Protein AF-A0A2J5N7N0-F1 (afdb_monomer_lite)

Sequence (87 aa):
IGLFFVGFCLNIGWPAFTAYGMAVSDSKTYPIASSIINSGGNLGGFVAPMAAGFLLDQTGSFNSVFTYFGICAAIGLVVILFLDEPQ

InterPro domains:
  IPR011701 Major facilitator superfamily [PF07690] (2-86)
  IPR020846 Major facilitator superfamily domain [PS50850] (1-87)
  IPR036259 MFS transporter superfamily [G3DSA:1.20.1250.20] (1-87)
  IPR036259 MFS transporter superfamily [SSF103473] (1-83)

Secondary structure (DSSP, 8-state):
-HHHHHHHHHHHHHHHHHHHHHHSS-TTTHHHHHHHHHHHHHHHHHHHHHHHHHHHHHH--HHHHHHHHHHHHHHHHHHHHT-PPP-

Organism: NCBI:txid1134687

Foldseek 3Di:
DVVVVVVVCCVVVVVVVLVLQQVPDDPVCNVVSNVVVVVVVVVCVVVLVVVLVVQCVVPVDCVSSVVVVVVVVVVVVVVVVVDDRDD

pLDDT: mean 83.47, std 6.78, range [52.44, 91.06]

Radius of gyration: 15.57 Å; chains: 1; bounding box: 36×23×38 Å

Structure (mmCIF, N/CA/C/O backbone):
data_AF-A0A2J5N7N0-F1
#
_entry.id   AF-A0A2J5N7N0-F1
#
loop_
_atom_site.group_PDB
_atom_site.id
_atom_site.type_symbol
_atom_site.label_atom_id
_atom_site.label_alt_id
_atom_site.label_comp_id
_atom_site.label_asym_id
_atom_site.label_entity_id
_atom_site.label_seq_id
_atom_site.pdbx_PDB_ins_code
_atom_site.Cartn_x
_atom_site.Cartn_y
_atom_site.Cartn_z
_atom_site.occupancy
_atom_site.B_iso_or_equiv
_atom_site.auth_seq_id
_atom_site.auth_comp_id
_atom_site.auth_asym_id
_atom_site.auth_atom_id
_atom_site.pdbx_PDB_model_num
ATOM 1 N N . ILE A 1 1 ? 0.268 -11.253 15.429 1.00 72.88 1 ILE A N 1
ATOM 2 C CA . ILE A 1 1 ? 0.578 -12.061 14.222 1.00 72.88 1 ILE A CA 1
ATOM 3 C C . ILE A 1 1 ? 0.202 -11.340 12.923 1.00 72.88 1 ILE A C 1
ATOM 5 O O . ILE A 1 1 ? 1.088 -11.149 12.107 1.00 72.88 1 ILE A O 1
ATOM 9 N N . GLY A 1 2 ? -1.043 -10.873 12.737 1.00 76.56 2 GLY A N 1
ATOM 10 C CA . GLY A 1 2 ? -1.474 -10.263 11.463 1.00 76.56 2 GLY A CA 1
ATOM 11 C C . GLY A 1 2 ? -0.635 -9.057 11.025 1.00 76.56 2 GLY A C 1
ATOM 12 O O . GLY A 1 2 ? -0.097 -9.051 9.926 1.00 76.56 2 GLY A O 1
ATOM 13 N N . LEU A 1 3 ? -0.413 -8.089 11.921 1.00 80.69 3 LEU A N 1
ATOM 14 C CA . LEU A 1 3 ? 0.421 -6.909 11.639 1.00 80.69 3 LEU A CA 1
ATOM 15 C C . LEU A 1 3 ? 1.893 -7.246 11.338 1.00 80.69 3 LEU A C 1
ATOM 17 O O . LEU A 1 3 ? 2.533 -6.543 10.565 1.00 80.69 3 LEU A O 1
ATOM 21 N N . PHE A 1 4 ? 2.420 -8.336 11.908 1.00 86.31 4 PHE A N 1
ATOM 22 C CA . PHE A 1 4 ? 3.779 -8.803 11.615 1.00 86.31 4 PHE A CA 1
ATOM 23 C C . PHE A 1 4 ? 3.890 -9.288 10.165 1.00 86.31 4 PHE A C 1
ATOM 25 O O . PHE A 1 4 ? 4.791 -8.868 9.447 1.00 86.31 4 PHE A O 1
ATOM 32 N N . PHE A 1 5 ? 2.933 -10.107 9.714 1.00 85.06 5 PHE A N 1
ATOM 33 C CA . PHE A 1 5 ? 2.877 -10.555 8.322 1.00 85.06 5 PHE A CA 1
ATOM 34 C C . PHE A 1 5 ? 2.658 -9.393 7.354 1.00 85.06 5 PHE A C 1
ATOM 36 O O . PHE A 1 5 ? 3.307 -9.351 6.317 1.00 85.06 5 PHE A O 1
ATOM 43 N N . VAL A 1 6 ? 1.817 -8.416 7.706 1.00 85.12 6 VAL A N 1
ATOM 44 C CA . VAL A 1 6 ? 1.639 -7.198 6.898 1.00 85.12 6 VAL A CA 1
ATOM 45 C C . VAL A 1 6 ? 2.964 -6.445 6.751 1.00 85.12 6 VAL A C 1
ATOM 47 O O . VAL A 1 6 ? 3.357 -6.124 5.633 1.00 85.12 6 VAL A O 1
ATOM 50 N N . GLY A 1 7 ? 3.690 -6.217 7.849 1.00 84.62 7 GLY A N 1
ATOM 51 C CA . GLY A 1 7 ? 4.995 -5.552 7.809 1.00 84.62 7 GLY A CA 1
ATOM 52 C C . GLY A 1 7 ? 6.037 -6.317 6.987 1.00 84.62 7 GLY A C 1
ATOM 53 O O . GLY A 1 7 ? 6.783 -5.709 6.220 1.00 84.62 7 GLY A O 1
ATOM 54 N N . PHE A 1 8 ? 6.060 -7.645 7.098 1.00 89.06 8 PHE A N 1
ATOM 55 C CA . PHE A 1 8 ? 6.934 -8.510 6.305 1.00 89.06 8 PHE A CA 1
ATOM 56 C C . PHE A 1 8 ? 6.599 -8.451 4.805 1.00 89.06 8 PHE A C 1
ATOM 58 O O . PHE A 1 8 ? 7.477 -8.176 3.989 1.00 89.06 8 PHE A O 1
ATOM 65 N N . CYS A 1 9 ? 5.325 -8.628 4.440 1.00 86.19 9 CYS A N 1
ATOM 66 C CA . CYS A 1 9 ? 4.871 -8.577 3.051 1.00 86.19 9 CYS A CA 1
ATOM 67 C C . CYS A 1 9 ? 5.104 -7.201 2.416 1.00 86.19 9 CYS A C 1
ATOM 69 O O . CYS A 1 9 ? 5.507 -7.135 1.259 1.00 86.19 9 CYS A O 1
ATOM 71 N N . LEU A 1 10 ? 4.910 -6.105 3.159 1.00 84.94 10 LEU A N 1
ATOM 72 C CA . LEU A 1 10 ? 5.191 -4.751 2.670 1.00 84.94 10 LEU A CA 1
ATOM 73 C C . LEU A 1 10 ? 6.682 -4.534 2.386 1.00 84.94 10 LEU A C 1
ATOM 75 O O . LEU A 1 10 ? 7.024 -3.948 1.360 1.00 84.94 10 LEU A O 1
ATOM 79 N N . ASN A 1 11 ? 7.565 -5.039 3.254 1.00 86.31 11 ASN A N 1
ATOM 80 C CA . ASN A 1 11 ? 9.012 -4.926 3.056 1.00 86.31 11 ASN A CA 1
ATOM 81 C C . ASN A 1 11 ? 9.517 -5.715 1.843 1.00 86.31 11 ASN A C 1
ATOM 83 O O . ASN A 1 11 ? 10.527 -5.330 1.268 1.00 86.31 11 ASN A O 1
ATOM 87 N N . ILE A 1 12 ? 8.835 -6.789 1.439 1.00 85.94 12 ILE A N 1
ATOM 88 C CA . ILE A 1 12 ? 9.181 -7.551 0.229 1.00 85.94 12 ILE A CA 1
ATOM 89 C C . ILE A 1 12 ? 8.509 -6.948 -1.011 1.00 85.94 12 ILE A C 1
ATOM 91 O O . ILE A 1 12 ? 9.143 -6.788 -2.051 1.00 85.94 12 ILE A O 1
ATOM 95 N N . GLY A 1 13 ? 7.228 -6.591 -0.905 1.00 82.75 13 GLY A N 1
ATOM 96 C CA . GLY A 1 13 ? 6.424 -6.124 -2.032 1.00 82.75 13 GLY A CA 1
ATOM 97 C C . GLY A 1 13 ? 6.849 -4.757 -2.561 1.00 82.75 13 GLY A C 1
ATOM 98 O O . GLY A 1 13 ? 6.915 -4.571 -3.772 1.00 82.75 13 GLY A O 1
ATOM 99 N N . TRP A 1 14 ? 7.185 -3.806 -1.683 1.00 80.25 14 TRP A N 1
ATOM 100 C CA . TRP A 1 14 ? 7.584 -2.457 -2.099 1.00 80.25 14 TRP A CA 1
ATOM 101 C C . TRP A 1 14 ? 8.866 -2.412 -2.959 1.00 80.25 14 TRP A C 1
ATOM 103 O O . TRP A 1 14 ? 8.836 -1.819 -4.045 1.00 80.25 14 TRP A O 1
ATOM 113 N N . PRO A 1 15 ? 9.987 -3.048 -2.560 1.00 81.44 15 PRO A N 1
ATOM 114 C CA . PRO A 1 15 ? 11.173 -3.108 -3.410 1.00 81.44 15 PRO A CA 1
ATOM 115 C C . PRO A 1 15 ? 10.941 -3.928 -4.683 1.00 81.44 15 PRO A C 1
ATOM 117 O O . PRO A 1 15 ? 11.440 -3.538 -5.732 1.00 81.44 15 PRO A O 1
ATOM 120 N N . ALA A 1 16 ? 10.152 -5.009 -4.639 1.00 82.12 16 ALA A N 1
ATOM 121 C CA . ALA A 1 16 ? 9.841 -5.796 -5.836 1.00 82.12 16 ALA A CA 1
ATOM 122 C C . ALA A 1 16 ? 9.032 -4.990 -6.871 1.00 82.12 16 ALA A C 1
ATOM 124 O O . ALA A 1 16 ? 9.378 -4.973 -8.050 1.00 82.12 16 ALA A O 1
ATOM 125 N N . PHE A 1 17 ? 8.004 -4.261 -6.425 1.00 80.25 17 PHE A N 1
ATOM 126 C CA . PHE A 1 17 ? 7.170 -3.408 -7.276 1.00 80.25 17 PHE A CA 1
ATOM 127 C C . PHE A 1 17 ? 7.974 -2.285 -7.941 1.00 80.25 17 PHE A C 1
ATOM 129 O O . PHE A 1 17 ? 7.860 -2.046 -9.144 1.00 80.25 17 PHE A O 1
ATOM 136 N N . THR A 1 18 ? 8.821 -1.609 -7.162 1.00 79.69 18 THR A N 1
ATOM 137 C CA . THR A 1 18 ? 9.663 -0.522 -7.677 1.00 79.69 18 THR A CA 1
ATOM 138 C C . THR A 1 18 ? 10.747 -1.047 -8.619 1.00 79.69 18 THR A C 1
ATOM 140 O O . THR A 1 18 ? 10.943 -0.471 -9.689 1.00 79.69 18 THR A O 1
ATOM 143 N N . ALA A 1 19 ? 11.415 -2.153 -8.276 1.00 81.69 19 ALA A N 1
ATOM 144 C CA . ALA A 1 19 ? 12.436 -2.770 -9.120 1.00 81.69 19 ALA A CA 1
ATOM 145 C C . ALA A 1 19 ? 11.868 -3.250 -10.462 1.00 81.69 19 ALA A C 1
ATOM 147 O O . ALA A 1 19 ? 12.506 -3.039 -11.488 1.00 81.69 19 ALA A O 1
ATOM 148 N N . TYR A 1 20 ? 10.663 -3.826 -10.473 1.00 81.62 20 TYR A N 1
ATOM 149 C CA . TYR A 1 20 ? 10.015 -4.299 -11.695 1.00 81.62 20 TYR A CA 1
ATOM 150 C C . TYR A 1 20 ? 9.737 -3.166 -12.693 1.00 81.62 20 TYR A C 1
ATOM 152 O O . TYR A 1 20 ? 10.185 -3.221 -13.837 1.00 81.62 20 TYR A O 1
ATOM 160 N N . GLY A 1 21 ? 9.077 -2.086 -12.254 1.00 75.94 21 GLY A N 1
ATOM 161 C CA . GLY A 1 21 ? 8.791 -0.944 -13.132 1.00 75.94 21 GLY A CA 1
ATOM 162 C C . GLY A 1 21 ? 10.059 -0.258 -13.656 1.00 75.94 21 GLY A C 1
ATOM 163 O O . GLY A 1 21 ? 10.089 0.251 -14.777 1.00 75.94 21 GLY A O 1
ATOM 164 N N . MET A 1 22 ? 11.130 -0.288 -12.865 1.00 74.94 22 MET A N 1
ATOM 165 C CA . MET A 1 22 ? 12.438 0.230 -13.253 1.00 74.94 22 MET A CA 1
ATOM 166 C C . MET A 1 22 ? 13.198 -0.706 -14.208 1.00 74.94 22 MET A C 1
ATOM 168 O O . MET A 1 22 ? 13.885 -0.206 -15.093 1.00 74.94 22 MET A O 1
ATOM 172 N N . ALA A 1 23 ? 13.050 -2.028 -14.082 1.00 75.56 23 ALA A N 1
ATOM 173 C CA . ALA A 1 23 ? 13.689 -3.022 -14.951 1.00 75.56 23 ALA A CA 1
ATOM 174 C C . ALA A 1 23 ? 13.079 -3.073 -16.362 1.00 75.56 23 ALA A C 1
ATOM 176 O O . ALA A 1 23 ? 13.800 -3.287 -17.331 1.00 75.56 23 ALA A O 1
ATOM 177 N N . VAL A 1 24 ? 11.770 -2.836 -16.481 1.00 74.88 24 VAL A N 1
ATOM 178 C CA . VAL A 1 24 ? 11.056 -2.761 -17.771 1.00 74.88 24 VAL A CA 1
ATOM 179 C C . VAL A 1 24 ? 11.334 -1.439 -18.508 1.00 74.88 24 VAL A C 1
ATOM 181 O O . VAL A 1 24 ? 11.119 -1.323 -19.713 1.00 74.88 24 VAL A O 1
ATOM 184 N N . SER A 1 25 ? 11.819 -0.415 -17.803 1.00 75.62 25 SER A N 1
ATOM 185 C CA . SER A 1 25 ? 12.026 0.918 -18.370 1.00 75.62 25 SER A CA 1
ATOM 186 C C . SER A 1 25 ? 13.407 1.075 -19.008 1.00 75.62 25 SER A C 1
ATOM 188 O O . SER A 1 25 ? 14.428 0.838 -18.371 1.00 75.62 25 SER A O 1
ATOM 190 N N . ASP A 1 26 ? 13.453 1.589 -20.240 1.00 75.25 26 ASP A N 1
ATOM 191 C CA . ASP A 1 26 ? 14.712 1.941 -20.911 1.00 75.25 26 ASP A CA 1
ATOM 192 C C . ASP A 1 26 ? 15.441 3.083 -20.164 1.00 75.25 26 ASP A C 1
ATOM 194 O O . ASP A 1 26 ? 14.804 3.907 -19.497 1.00 75.25 26 ASP A O 1
ATOM 198 N N . SER A 1 27 ? 16.766 3.196 -20.300 1.00 70.38 27 SER A N 1
ATOM 199 C CA . SER A 1 27 ? 17.608 4.143 -19.538 1.00 70.38 27 SER A CA 1
ATOM 200 C C . SER A 1 27 ? 17.199 5.613 -19.707 1.00 70.38 27 SER A C 1
ATOM 202 O O . SER A 1 27 ? 17.452 6.433 -18.826 1.00 70.38 27 SER A O 1
ATOM 204 N N . LYS A 1 28 ? 16.537 5.965 -20.818 1.00 73.00 28 LYS A N 1
ATOM 205 C CA . LYS A 1 28 ? 15.983 7.313 -21.047 1.00 73.00 28 LYS A CA 1
ATOM 206 C C . LYS A 1 28 ? 14.651 7.555 -20.327 1.00 73.00 28 LYS A C 1
ATOM 208 O O . LYS A 1 28 ? 14.365 8.684 -19.942 1.00 73.00 28 LYS A O 1
ATOM 213 N N . THR A 1 29 ? 13.843 6.516 -20.150 1.00 77.50 29 THR A N 1
ATOM 214 C CA . THR A 1 29 ? 12.510 6.558 -19.519 1.00 77.50 29 THR A CA 1
ATOM 215 C C . THR A 1 29 ? 12.523 6.169 -18.044 1.00 77.50 29 THR A C 1
ATOM 217 O O . THR A 1 29 ? 11.567 6.468 -17.335 1.00 77.50 29 THR A O 1
ATOM 220 N N . TYR A 1 30 ? 13.614 5.586 -17.551 1.00 78.81 30 TYR A N 1
ATOM 221 C CA . TYR A 1 30 ? 13.831 5.226 -16.150 1.00 78.81 30 TYR A CA 1
ATOM 222 C C . TYR A 1 30 ? 13.450 6.327 -15.134 1.00 78.81 30 TYR A C 1
ATOM 224 O O . TYR A 1 30 ? 12.657 6.050 -14.228 1.00 78.81 30 TYR A O 1
ATOM 232 N N . PRO A 1 31 ? 13.919 7.589 -15.263 1.00 80.31 31 PRO A N 1
ATOM 233 C CA . PRO A 1 31 ? 13.523 8.649 -14.330 1.00 80.31 31 PRO A CA 1
ATOM 234 C C . PRO A 1 31 ? 12.028 9.003 -14.420 1.00 80.31 31 PRO A C 1
ATOM 236 O O . PRO A 1 31 ? 11.419 9.393 -13.421 1.00 80.31 31 PRO A O 1
ATOM 239 N N . ILE A 1 32 ? 11.404 8.826 -15.588 1.00 82.94 32 ILE A N 1
ATOM 240 C CA . ILE A 1 32 ? 9.968 9.063 -15.775 1.00 82.94 32 ILE A CA 1
ATOM 241 C C . ILE A 1 32 ? 9.167 7.956 -15.078 1.00 82.94 32 ILE A C 1
ATOM 243 O O . ILE A 1 32 ? 8.276 8.251 -14.289 1.00 82.94 32 ILE A O 1
ATOM 247 N N . ALA A 1 33 ? 9.535 6.688 -15.268 1.00 81.69 33 ALA A N 1
ATOM 248 C CA . ALA A 1 33 ? 8.890 5.568 -14.584 1.00 81.69 33 ALA A CA 1
ATOM 249 C C . ALA A 1 33 ? 9.027 5.666 -13.055 1.00 81.69 33 ALA A C 1
ATOM 251 O O . ALA A 1 33 ? 8.043 5.524 -12.326 1.00 81.69 33 ALA A O 1
ATOM 252 N N . SER A 1 34 ? 10.222 6.001 -12.561 1.00 82.62 34 SER A N 1
ATOM 253 C CA . SER A 1 34 ? 10.466 6.190 -11.127 1.00 82.62 34 SER A CA 1
ATOM 254 C C . SER A 1 34 ? 9.641 7.345 -10.543 1.00 82.62 34 SER A C 1
ATOM 256 O O . SER A 1 34 ? 9.042 7.204 -9.475 1.00 82.62 34 SER A O 1
ATOM 258 N N . SER A 1 35 ? 9.539 8.473 -11.256 1.00 86.44 35 SER A N 1
ATOM 259 C CA . SER A 1 35 ? 8.745 9.623 -10.800 1.00 86.44 35 SER A CA 1
ATOM 260 C C . SER A 1 35 ? 7.238 9.350 -10.797 1.00 86.44 35 SER A C 1
ATOM 262 O O . SER A 1 35 ? 6.552 9.810 -9.882 1.00 86.44 35 SER A O 1
ATOM 264 N N . ILE A 1 36 ? 6.722 8.547 -11.734 1.00 87.50 36 ILE A N 1
ATOM 265 C CA . ILE A 1 36 ? 5.324 8.088 -11.727 1.00 87.50 36 ILE A CA 1
ATOM 266 C C . ILE A 1 36 ? 5.055 7.213 -10.498 1.00 87.50 36 ILE A C 1
ATOM 268 O O . ILE A 1 36 ? 4.097 7.468 -9.766 1.00 87.50 36 ILE A O 1
ATOM 272 N N . ILE A 1 37 ? 5.921 6.230 -10.228 1.00 87.50 37 ILE A N 1
ATOM 273 C CA . ILE A 1 37 ? 5.787 5.345 -9.061 1.00 87.50 37 ILE A CA 1
ATOM 274 C C . ILE A 1 37 ? 5.825 6.155 -7.759 1.00 87.50 37 ILE A C 1
ATOM 276 O O . ILE A 1 37 ? 4.988 5.957 -6.877 1.00 87.50 37 ILE A O 1
ATOM 280 N N . ASN A 1 38 ? 6.754 7.108 -7.646 1.00 88.88 38 ASN A N 1
ATOM 281 C CA . ASN A 1 38 ? 6.871 7.958 -6.463 1.00 88.88 38 ASN A CA 1
ATOM 282 C C . ASN A 1 38 ? 5.645 8.873 -6.287 1.00 88.88 38 ASN A C 1
ATOM 284 O O . ASN A 1 38 ? 5.133 9.022 -5.179 1.00 88.88 38 ASN A O 1
ATOM 288 N N . SER A 1 39 ? 5.124 9.424 -7.386 1.00 90.56 39 SER A N 1
ATOM 289 C CA . SER A 1 39 ? 3.918 10.261 -7.372 1.00 90.56 39 SER A CA 1
ATOM 290 C C . SER A 1 39 ? 2.691 9.472 -6.915 1.00 90.56 39 SER A C 1
ATOM 292 O O . SER A 1 39 ? 1.952 9.937 -6.048 1.00 90.56 39 SER A O 1
ATOM 294 N N . GLY A 1 40 ? 2.505 8.255 -7.437 1.00 87.69 40 GLY A N 1
ATOM 295 C CA . GLY A 1 40 ? 1.445 7.348 -6.996 1.00 87.69 40 GLY A CA 1
ATOM 296 C C . GLY A 1 40 ? 1.584 6.965 -5.520 1.00 87.69 40 GLY A C 1
ATOM 297 O O . GLY A 1 40 ? 0.601 7.005 -4.782 1.00 87.69 40 GLY A O 1
ATOM 298 N N . GLY A 1 41 ? 2.809 6.675 -5.067 1.00 86.19 41 GLY A N 1
ATOM 299 C CA . GLY A 1 41 ? 3.110 6.371 -3.666 1.00 86.19 41 GLY A CA 1
ATOM 300 C C . GLY A 1 41 ? 2.772 7.522 -2.715 1.00 86.19 41 GLY A C 1
ATOM 301 O O . GLY A 1 41 ? 2.097 7.305 -1.711 1.00 86.19 41 GLY A O 1
ATOM 302 N N . ASN A 1 42 ? 3.164 8.753 -3.050 1.00 91.06 42 ASN A N 1
ATOM 303 C CA . ASN A 1 42 ? 2.866 9.934 -2.233 1.00 91.06 42 ASN A CA 1
ATOM 304 C C . ASN A 1 42 ? 1.367 10.268 -2.224 1.00 91.06 42 ASN A C 1
ATOM 306 O O . ASN A 1 42 ? 0.822 10.618 -1.177 1.00 91.06 42 ASN A O 1
ATOM 310 N N . LEU A 1 43 ? 0.683 10.111 -3.362 1.00 90.94 43 LEU A N 1
ATOM 311 C CA . LEU A 1 43 ? -0.768 10.287 -3.444 1.00 90.94 43 LEU A CA 1
ATOM 312 C C . LEU A 1 43 ? -1.492 9.239 -2.591 1.00 90.94 43 LEU A C 1
ATOM 314 O O . LEU A 1 43 ? -2.363 9.590 -1.799 1.00 90.94 43 LEU A O 1
ATOM 318 N N . GLY A 1 44 ? -1.093 7.969 -2.687 1.00 86.31 44 GLY A N 1
ATOM 319 C CA . GLY A 1 44 ? -1.607 6.899 -1.836 1.00 86.31 44 GLY A CA 1
ATOM 320 C C . GLY A 1 44 ? -1.347 7.167 -0.353 1.00 86.31 44 GLY A C 1
ATOM 321 O O . GLY A 1 44 ? -2.255 7.016 0.461 1.00 86.31 44 GLY A O 1
ATOM 322 N N . GLY A 1 45 ? -0.151 7.651 -0.008 1.00 86.19 45 GLY A N 1
ATOM 323 C CA . GLY A 1 45 ? 0.222 8.042 1.352 1.00 86.19 45 GLY A CA 1
ATOM 324 C C . GLY A 1 45 ? -0.615 9.189 1.925 1.00 86.19 45 GLY A C 1
ATOM 325 O O . GLY A 1 45 ? -0.825 9.234 3.133 1.00 86.19 45 GLY A O 1
ATOM 326 N N . PHE A 1 46 ? -1.145 10.077 1.080 1.00 90.12 46 PHE A N 1
ATOM 327 C CA . PHE A 1 46 ? -2.080 11.128 1.486 1.00 90.12 46 PHE A CA 1
ATOM 328 C C . PHE A 1 46 ? -3.530 10.624 1.582 1.00 90.12 46 PHE A C 1
ATOM 330 O O . PHE A 1 46 ? -4.221 10.877 2.570 1.00 90.12 46 PHE A O 1
ATOM 337 N N . VAL A 1 47 ? -4.001 9.884 0.574 1.00 89.38 47 VAL A N 1
ATOM 338 C CA . VAL A 1 47 ? -5.405 9.447 0.474 1.00 89.38 47 VAL A CA 1
ATOM 339 C C . VAL A 1 47 ? -5.734 8.325 1.465 1.00 89.38 47 VAL A C 1
ATOM 341 O O . VAL A 1 47 ? -6.825 8.309 2.034 1.00 89.38 47 VAL A O 1
ATOM 344 N N . ALA A 1 48 ? -4.802 7.405 1.721 1.00 87.88 48 ALA A N 1
ATOM 345 C CA . ALA A 1 48 ? -4.998 6.278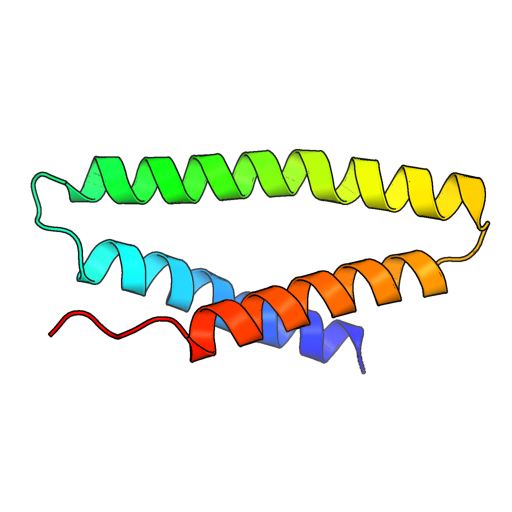 2.631 1.00 87.88 48 ALA A CA 1
ATOM 346 C C . ALA A 1 48 ? -5.383 6.686 4.070 1.00 87.88 48 ALA A C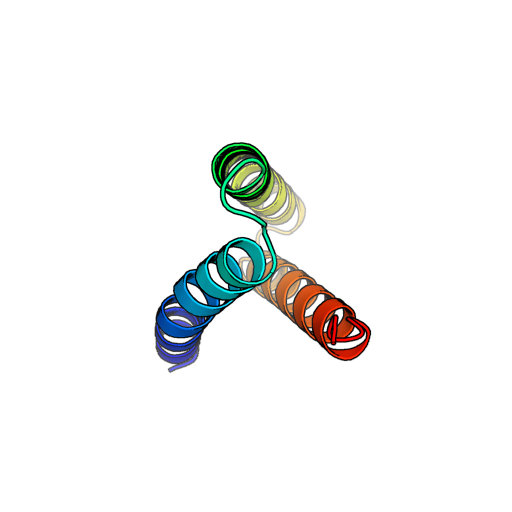 1
ATOM 348 O O . ALA A 1 48 ? -6.400 6.186 4.557 1.00 87.88 48 ALA A O 1
ATOM 349 N N . PRO A 1 49 ? -4.647 7.578 4.767 1.00 87.75 49 PRO A N 1
ATOM 350 C CA . PRO A 1 49 ? -5.018 8.009 6.113 1.00 87.75 49 PRO A CA 1
ATOM 351 C C . PRO A 1 49 ? -6.292 8.861 6.131 1.00 87.75 49 PRO A C 1
ATOM 353 O O . PRO A 1 49 ? -7.061 8.756 7.082 1.00 87.75 49 PRO A O 1
ATOM 356 N N . MET A 1 50 ? -6.562 9.645 5.081 1.00 89.50 50 MET A N 1
ATOM 357 C CA . MET A 1 50 ? -7.812 10.406 4.953 1.00 89.50 50 MET A CA 1
ATOM 358 C C . MET A 1 50 ? -9.033 9.478 4.876 1.00 89.50 50 MET A C 1
ATOM 360 O O . MET A 1 50 ? -10.000 9.660 5.613 1.00 89.50 50 MET A O 1
ATOM 364 N N . ALA A 1 51 ? -8.978 8.452 4.020 1.00 88.44 51 ALA A N 1
ATOM 365 C CA . ALA A 1 51 ? -10.050 7.468 3.884 1.00 88.44 51 ALA A CA 1
ATOM 366 C C . ALA A 1 51 ? -10.209 6.615 5.154 1.00 88.44 51 ALA A C 1
ATOM 368 O O . ALA A 1 51 ? -11.328 6.386 5.608 1.00 88.44 51 ALA A O 1
ATOM 369 N N . ALA A 1 52 ? -9.096 6.189 5.760 1.00 88.38 52 ALA A N 1
ATOM 370 C CA . ALA A 1 52 ? -9.100 5.458 7.023 1.00 88.38 52 ALA A CA 1
ATOM 371 C C . ALA A 1 52 ? -9.708 6.283 8.169 1.00 88.38 52 ALA A C 1
ATOM 373 O O . ALA A 1 52 ? -10.515 5.753 8.929 1.00 88.38 52 ALA A O 1
ATOM 374 N N . GLY A 1 53 ? -9.361 7.571 8.262 1.00 88.00 53 GLY A N 1
ATOM 375 C CA . GLY A 1 53 ? -9.930 8.504 9.234 1.00 88.00 53 GLY A CA 1
ATOM 376 C C . GLY A 1 53 ? -11.433 8.681 9.039 1.00 88.00 53 GLY A C 1
ATOM 377 O O . GLY A 1 53 ? -12.192 8.499 9.982 1.00 88.00 53 GLY A O 1
ATOM 378 N N . PHE A 1 54 ? -11.881 8.902 7.800 1.00 89.81 54 PHE A N 1
ATOM 379 C CA . PHE A 1 54 ? -13.308 9.015 7.492 1.00 89.81 54 PHE A CA 1
ATOM 380 C C . PHE A 1 54 ? -14.098 7.740 7.837 1.00 89.81 54 PHE A C 1
ATOM 382 O O . PHE A 1 54 ? -15.182 7.814 8.417 1.00 89.81 54 PHE A O 1
ATOM 389 N N . LEU A 1 55 ? -13.563 6.554 7.517 1.00 87.06 55 LEU A N 1
ATOM 390 C CA . LEU A 1 55 ? -14.191 5.280 7.890 1.00 87.06 55 LEU A CA 1
ATOM 391 C C . LEU A 1 55 ? -14.253 5.089 9.409 1.00 87.06 55 LEU A C 1
ATOM 393 O O . LEU A 1 55 ? -15.236 4.541 9.921 1.00 87.06 55 LEU A O 1
ATOM 397 N N . LEU A 1 56 ? -13.208 5.513 10.120 1.00 89.00 56 LEU A N 1
ATOM 398 C CA . LEU A 1 56 ? -13.156 5.441 11.573 1.00 89.00 56 LEU A CA 1
ATOM 399 C C . LEU A 1 56 ? -14.183 6.384 12.208 1.00 89.00 56 LEU A C 1
ATOM 401 O O . LEU A 1 56 ? -14.893 5.955 13.112 1.00 89.00 56 LEU A O 1
ATOM 405 N N . ASP A 1 57 ? -14.325 7.604 11.691 1.00 88.19 57 ASP A N 1
ATOM 406 C CA . ASP A 1 57 ? -15.290 8.591 12.186 1.00 88.19 57 ASP A CA 1
ATOM 407 C C . ASP A 1 57 ? -16.745 8.141 11.981 1.00 88.19 57 ASP A C 1
ATOM 409 O O . ASP A 1 57 ? -17.593 8.364 12.842 1.00 88.19 57 ASP A O 1
ATOM 413 N N . GLN A 1 58 ? -17.047 7.470 10.864 1.00 85.88 58 GLN A N 1
ATOM 414 C CA . GLN A 1 58 ? -18.404 6.998 10.556 1.00 85.88 58 GLN A CA 1
ATOM 415 C C . GLN A 1 58 ? -18.789 5.717 11.305 1.00 85.88 58 GLN A C 1
ATOM 417 O O . GLN A 1 58 ? -19.934 5.557 11.720 1.00 85.88 58 GLN A O 1
ATOM 422 N N . THR A 1 59 ? -17.856 4.771 11.446 1.00 82.75 59 THR A N 1
ATOM 423 C CA . THR A 1 59 ? -18.165 3.445 12.014 1.00 82.75 59 THR A CA 1
ATOM 424 C C . THR A 1 59 ? -17.752 3.289 13.474 1.00 82.75 59 THR A C 1
ATOM 426 O O . THR A 1 59 ? -18.202 2.354 14.134 1.00 82.75 59 THR A O 1
ATOM 429 N N . GLY A 1 60 ? -16.866 4.150 13.980 1.00 81.38 60 GLY A N 1
ATOM 430 C CA . GLY A 1 60 ? -16.286 4.059 15.322 1.00 81.38 60 GLY A CA 1
ATOM 431 C C . GLY A 1 60 ? -15.408 2.822 15.555 1.00 81.38 60 GLY A C 1
ATOM 432 O O . GLY A 1 60 ? -14.979 2.582 16.682 1.00 81.38 60 GLY A O 1
ATOM 433 N N . SER A 1 61 ? -15.145 2.013 14.521 1.00 82.75 61 SER A N 1
ATOM 434 C CA . SER A 1 61 ? -14.482 0.713 14.647 1.00 82.75 61 SER A CA 1
ATOM 435 C C . SER A 1 61 ? -13.267 0.596 13.738 1.00 82.75 61 SER A C 1
ATOM 437 O O . SER A 1 61 ? -13.352 0.703 12.514 1.00 82.75 61 SER A O 1
ATOM 439 N N . PHE A 1 62 ? -12.125 0.256 14.335 1.00 83.06 62 PHE A N 1
ATOM 440 C CA . PHE A 1 62 ? -10.888 -0.032 13.606 1.00 83.06 62 PHE A CA 1
ATOM 441 C C . PHE A 1 62 ? -10.990 -1.267 12.705 1.00 83.06 62 PHE A C 1
ATOM 443 O O . PHE A 1 62 ? -10.220 -1.398 11.756 1.00 83.06 62 PHE A O 1
ATOM 450 N N . ASN A 1 63 ? -11.946 -2.165 12.955 1.00 84.94 63 ASN A N 1
ATOM 451 C CA . ASN A 1 63 ? -12.127 -3.358 12.129 1.00 84.94 63 ASN A CA 1
ATOM 452 C C . ASN A 1 63 ? -12.545 -2.987 10.690 1.00 84.94 63 ASN A C 1
ATOM 454 O O . ASN A 1 63 ? -12.055 -3.572 9.723 1.00 84.94 63 ASN A O 1
ATOM 458 N N . SER A 1 64 ? -13.359 -1.937 10.536 1.00 82.75 64 SER A N 1
ATOM 459 C CA . SER A 1 64 ? -13.738 -1.374 9.232 1.00 82.75 64 SER A CA 1
ATOM 460 C C . SER A 1 64 ? -12.523 -0.832 8.474 1.00 82.75 64 SER A C 1
ATOM 462 O O . SER A 1 64 ? -12.379 -1.064 7.275 1.00 82.75 64 SER A O 1
ATOM 464 N N . VAL A 1 65 ? -11.609 -0.163 9.184 1.00 86.19 65 VAL A N 1
ATOM 465 C CA . VAL A 1 65 ? -10.373 0.398 8.616 1.00 86.19 65 VAL A CA 1
ATOM 466 C C . VAL A 1 65 ? -9.427 -0.711 8.152 1.00 86.19 65 VAL A C 1
ATOM 468 O O . VAL A 1 65 ? -8.912 -0.662 7.036 1.00 86.19 65 VAL A O 1
ATOM 471 N N . PHE A 1 66 ? -9.229 -1.750 8.969 1.00 86.50 66 PHE A N 1
ATOM 472 C CA . PHE A 1 66 ? -8.410 -2.900 8.576 1.00 86.50 66 PHE A CA 1
ATOM 473 C C . PHE A 1 66 ? -9.012 -3.663 7.394 1.00 86.50 66 PHE A C 1
ATOM 475 O O . PHE A 1 66 ? -8.275 -4.088 6.506 1.00 86.50 66 PHE A O 1
ATOM 482 N N . THR A 1 67 ? -10.340 -3.787 7.344 1.00 87.12 67 THR A N 1
ATOM 483 C CA . THR A 1 67 ? -11.039 -4.407 6.212 1.00 87.12 67 THR A CA 1
ATOM 484 C C . THR A 1 67 ? -10.844 -3.597 4.929 1.00 87.12 67 THR A C 1
ATOM 486 O O . THR A 1 67 ? -10.550 -4.181 3.891 1.00 87.12 67 THR A O 1
ATOM 489 N N . TYR A 1 68 ? -10.915 -2.263 4.994 1.00 89.06 68 TYR A N 1
ATOM 490 C CA . TYR A 1 68 ? -10.617 -1.383 3.859 1.00 89.06 68 TYR A CA 1
ATOM 491 C C . TYR A 1 68 ? -9.201 -1.603 3.310 1.00 89.06 68 TYR A C 1
ATOM 493 O O . TYR A 1 68 ? -9.040 -1.877 2.121 1.00 89.06 68 TYR A O 1
ATOM 501 N N . PHE A 1 69 ? -8.179 -1.579 4.172 1.00 88.94 69 PHE A N 1
ATOM 502 C CA . PHE A 1 69 ? -6.802 -1.852 3.746 1.00 88.94 69 PHE A CA 1
ATOM 503 C C . PHE A 1 69 ? -6.628 -3.269 3.185 1.00 88.94 69 PHE A C 1
ATOM 505 O O . PHE A 1 69 ? -5.900 -3.457 2.210 1.00 88.94 69 PHE A O 1
ATOM 512 N N . GLY A 1 70 ? -7.324 -4.256 3.756 1.00 88.19 70 GLY A N 1
ATOM 513 C CA . GLY A 1 70 ? -7.352 -5.625 3.241 1.00 88.19 70 GLY A CA 1
ATOM 514 C C . GLY A 1 70 ? -7.957 -5.721 1.838 1.00 88.19 70 GLY A C 1
ATOM 515 O O . GLY A 1 70 ? -7.386 -6.383 0.975 1.00 88.19 70 GLY A O 1
ATOM 516 N N . ILE A 1 71 ? -9.063 -5.016 1.579 1.00 89.44 71 ILE A N 1
ATOM 517 C CA . ILE A 1 71 ? -9.692 -4.947 0.252 1.00 89.44 71 ILE A CA 1
ATOM 518 C C . ILE A 1 71 ? -8.756 -4.263 -0.749 1.00 89.44 71 ILE A C 1
ATOM 520 O O . ILE A 1 71 ? -8.558 -4.789 -1.841 1.00 89.44 71 ILE A O 1
ATOM 524 N N . CYS A 1 72 ? -8.129 -3.141 -0.386 1.00 89.06 72 CYS A N 1
ATOM 525 C CA . CYS A 1 72 ? -7.151 -2.475 -1.249 1.00 89.06 72 CYS A CA 1
ATOM 526 C C . CYS A 1 72 ? -5.978 -3.401 -1.610 1.00 89.06 72 CYS A C 1
ATOM 528 O O . CYS A 1 72 ? -5.575 -3.451 -2.772 1.00 89.06 72 CYS A O 1
ATOM 530 N N . ALA A 1 73 ? -5.465 -4.172 -0.646 1.00 87.75 73 ALA A N 1
ATOM 531 C CA . ALA A 1 73 ? -4.414 -5.157 -0.893 1.00 87.75 73 ALA A CA 1
ATOM 532 C C . ALA A 1 73 ? -4.889 -6.299 -1.810 1.00 87.75 73 ALA A C 1
ATOM 534 O O . ALA A 1 73 ? -4.154 -6.706 -2.708 1.00 87.75 73 ALA A O 1
ATOM 535 N N . ALA A 1 74 ? -6.122 -6.784 -1.633 1.00 89.56 74 ALA A N 1
ATOM 536 C CA . ALA A 1 74 ? -6.709 -7.807 -2.496 1.00 89.56 74 ALA A CA 1
ATOM 53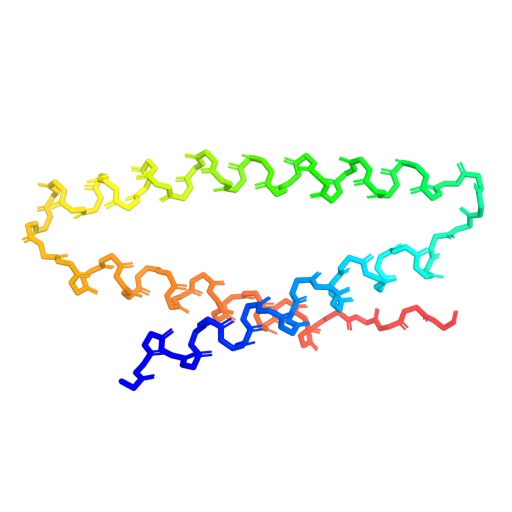7 C C . ALA A 1 74 ? -6.915 -7.303 -3.934 1.00 89.56 74 ALA A C 1
ATOM 539 O O . ALA A 1 74 ? -6.592 -8.016 -4.879 1.00 89.56 74 ALA A O 1
ATOM 540 N N . ILE A 1 75 ? -7.385 -6.064 -4.113 1.00 89.81 75 ILE A N 1
ATOM 541 C CA . ILE A 1 75 ? -7.492 -5.431 -5.436 1.00 89.81 75 ILE A CA 1
ATOM 542 C C . ILE A 1 75 ? -6.105 -5.318 -6.073 1.00 89.81 75 ILE A C 1
ATOM 544 O O . ILE A 1 75 ? -5.946 -5.679 -7.234 1.00 89.81 75 ILE A O 1
ATOM 548 N N . GLY A 1 76 ? -5.095 -4.878 -5.315 1.00 86.75 76 GLY A N 1
ATOM 549 C CA . GLY A 1 76 ? -3.712 -4.826 -5.793 1.00 86.75 76 GLY A CA 1
ATOM 550 C C . GLY A 1 76 ? -3.207 -6.189 -6.271 1.00 86.75 76 GLY A C 1
ATOM 551 O O . GLY A 1 76 ? -2.638 -6.283 -7.354 1.00 86.75 76 GLY A O 1
ATOM 552 N N . LEU A 1 77 ? -3.486 -7.256 -5.517 1.00 88.06 77 LEU A N 1
ATOM 553 C CA . LEU A 1 77 ? -3.155 -8.625 -5.918 1.00 88.06 77 LEU A CA 1
ATOM 554 C C . LEU A 1 77 ? -3.859 -9.023 -7.221 1.00 88.06 77 LEU A C 1
ATOM 556 O O . LEU A 1 77 ? -3.219 -9.571 -8.111 1.00 88.06 77 LEU A O 1
ATOM 560 N N . VAL A 1 78 ? -5.155 -8.731 -7.352 1.00 90.31 78 VAL A N 1
ATOM 561 C CA . VAL A 1 78 ? -5.918 -9.022 -8.575 1.00 90.31 78 VAL A CA 1
ATOM 562 C C . VAL A 1 78 ? -5.317 -8.288 -9.773 1.00 90.31 78 VAL A C 1
ATOM 564 O O . VAL A 1 78 ? -5.103 -8.906 -10.808 1.00 90.31 78 VAL A O 1
ATOM 567 N N . VAL A 1 79 ? -4.981 -7.005 -9.630 1.00 87.31 79 VAL A N 1
ATOM 568 C CA . VAL A 1 79 ? -4.340 -6.226 -10.701 1.00 87.31 79 VAL A CA 1
ATOM 569 C C . VAL A 1 79 ? -3.005 -6.845 -11.115 1.00 87.31 79 VAL A C 1
ATOM 571 O O . VAL A 1 79 ? -2.741 -6.929 -12.308 1.00 87.31 79 VAL A O 1
ATOM 574 N N . ILE A 1 80 ? -2.197 -7.322 -10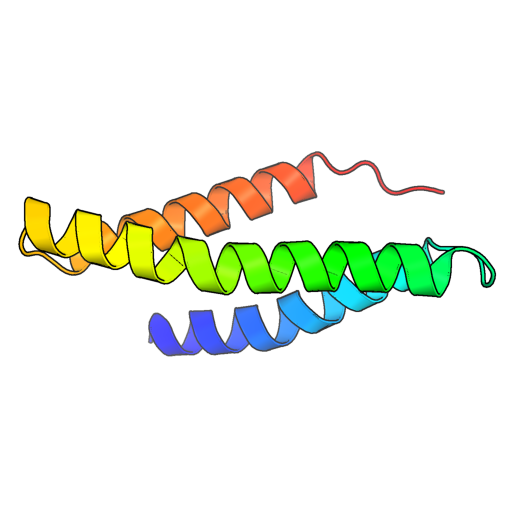.164 1.00 85.38 80 ILE A N 1
ATOM 575 C CA . ILE A 1 80 ? -0.929 -8.008 -10.460 1.00 85.38 80 ILE A CA 1
ATOM 576 C C . ILE A 1 80 ? -1.172 -9.329 -11.199 1.00 85.38 80 ILE A C 1
ATOM 578 O O . ILE A 1 80 ? -0.458 -9.626 -12.145 1.00 85.38 80 ILE A O 1
ATOM 582 N N . LEU A 1 81 ? -2.187 -10.109 -10.816 1.00 85.25 81 LEU A N 1
ATOM 583 C CA . LEU A 1 81 ? -2.519 -11.369 -11.498 1.00 85.25 81 LEU A CA 1
ATOM 584 C C . LEU A 1 81 ? -2.976 -11.167 -12.951 1.00 85.25 81 LEU A C 1
ATOM 586 O O . LEU A 1 81 ? -2.823 -12.072 -13.765 1.00 85.25 81 LEU A O 1
ATOM 590 N N . PHE A 1 82 ? -3.554 -10.006 -13.260 1.00 85.56 82 PHE A N 1
ATOM 591 C CA . PHE A 1 82 ? -3.935 -9.611 -14.619 1.00 85.56 82 PHE A CA 1
ATOM 592 C C . PHE A 1 82 ? -2.858 -8.794 -15.339 1.00 85.56 82 PHE A C 1
ATOM 594 O O . PHE A 1 82 ? -3.058 -8.414 -16.493 1.00 85.56 82 PHE A O 1
ATOM 601 N N . LEU A 1 83 ? -1.745 -8.488 -14.669 1.00 81.00 83 LEU A N 1
ATOM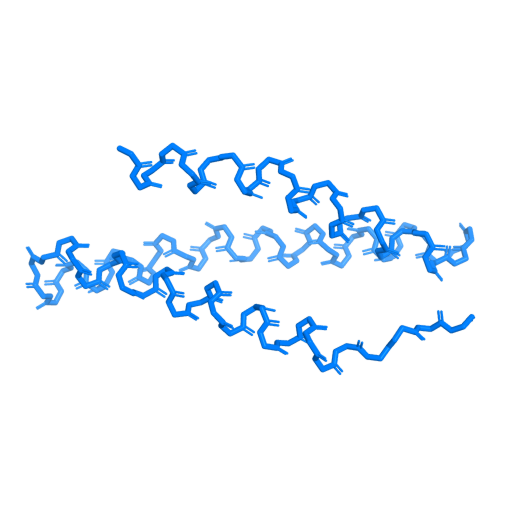 602 C CA . LEU A 1 83 ? -0.627 -7.800 -15.286 1.00 81.00 83 LEU A CA 1
ATOM 603 C C . LEU A 1 83 ? 0.073 -8.796 -16.211 1.00 81.00 83 LEU A C 1
ATOM 605 O O . LEU A 1 83 ? 0.694 -9.748 -15.749 1.00 81.00 83 LEU A O 1
ATOM 609 N N . ASP A 1 84 ? -0.061 -8.580 -17.514 1.00 74.75 84 ASP A N 1
ATOM 610 C CA . ASP A 1 84 ? 0.683 -9.351 -18.501 1.00 74.75 84 ASP A CA 1
ATOM 611 C C . ASP A 1 84 ? 2.142 -8.885 -18.475 1.00 74.75 84 ASP A C 1
ATOM 613 O O . ASP A 1 84 ? 2.419 -7.681 -18.557 1.00 74.75 84 ASP A O 1
ATOM 617 N N . GLU A 1 85 ? 3.069 -9.819 -18.287 1.00 65.81 85 GLU A N 1
ATOM 618 C CA . GLU A 1 85 ? 4.487 -9.494 -18.179 1.00 6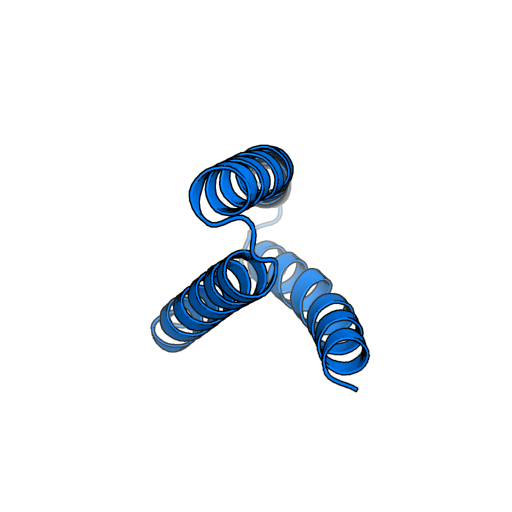5.81 85 GLU A CA 1
ATOM 619 C C . GLU A 1 85 ? 5.023 -9.070 -19.560 1.00 65.81 85 GLU A C 1
ATOM 621 O O . GLU A 1 85 ? 4.977 -9.868 -20.499 1.00 65.81 85 GLU A O 1
ATOM 626 N N . PRO A 1 86 ? 5.542 -7.836 -19.735 1.00 58.78 86 PRO A N 1
ATOM 627 C CA . PRO A 1 86 ? 6.288 -7.469 -20.931 1.00 58.78 86 PRO A CA 1
ATOM 628 C C . PRO A 1 86 ? 7.464 -8.431 -21.142 1.00 58.78 86 PRO A C 1
ATOM 630 O O . PRO A 1 86 ? 8.265 -8.647 -20.231 1.00 58.78 86 PRO A O 1
ATOM 633 N N . GLN A 1 87 ? 7.525 -9.008 -22.347 1.00 52.44 87 GLN A N 1
ATOM 634 C CA . GLN A 1 87 ? 8.596 -9.893 -22.821 1.00 52.44 87 GLN A CA 1
ATOM 635 C C . GLN A 1 87 ? 9.917 -9.148 -23.025 1.00 52.44 87 GLN A C 1
ATOM 637 O O . GLN A 1 87 ? 9.870 -7.999 -23.521 1.00 52.44 87 GLN A O 1
#